Protein AF-A0A1Y0ENE2-F1 (afdb_monomer)

Solvent-accessible surface area (backbone atoms only — not comparable to full-atom values): 8326 Å² total; per-residue (Å²): 123,69,70,64,54,55,54,54,53,52,51,50,51,54,51,51,51,53,51,50,55,53,51,54,53,54,48,37,52,50,48,52,50,58,38,70,71,42,80,74,46,59,66,66,59,51,34,63,71,66,35,45,86,72,72,48,57,65,67,51,51,51,51,49,43,50,52,54,20,60,79,65,74,50,68,55,39,46,62,51,56,79,41,25,46,70,62,74,46,27,66,78,46,100,63,92,54,60,64,54,68,69,57,54,53,50,49,23,65,74,67,74,48,88,78,51,70,74,60,46,57,66,41,50,27,48,45,47,49,42,54,50,51,49,52,50,59,61,56,56,63,64,78,79,111

Secondary structure (DSSP, 8-state):
-HHHHHHHHHHHHHHHHHHHHHHHHHHHHHHHHHHHTSPP--HHHHIIIIIGGGT--HHHHHHHHHHHHHHHT--GGG--TT-BTTTTSGGG-SSSSPPPHHHHHHHHHHHT----HHHHHT--BHHHHHHHHHHHHHHHTTT--

Sequence (145 aa):
MTRFWLSALAVLAVIALLVQAIRGQRARQRALALLAGREPRTLADIHAHRFRPQGIAPEVVEGVWQVLATEFDIDPSRLRAEDAFSQHLRVFFDGDSMLDVEIVLALEKHFAIAIRDEEAEALRTVADVVMLVARKTSSDGDAHR

pLDDT: mean 84.51, std 12.57, range [38.44, 97.19]

Radius of gyration: 19.92 Å; Cα contacts (8 Å, |Δi|>4): 123; chains: 1; bounding box: 45×29×70 Å

InterPro domains:
  IPR003231 Acyl carrier protein [PTHR20863] (53-137)
  IPR009081 Phosphopantetheine binding ACP domain [PS50075] (55-137)
  IPR036736 ACP-like superfamily [G3DSA:1.10.1200.10] (41-144)
  IPR036736 ACP-like superfamily [SSF47336] (59-139)

Structure (mmCIF, N/CA/C/O backbone):
data_AF-A0A1Y0ENE2-F1
#
_entry.id   AF-A0A1Y0ENE2-F1
#
loop_
_atom_site.group_PDB
_atom_site.id
_atom_site.type_symbol
_atom_site.label_atom_id
_atom_site.label_alt_id
_atom_site.label_comp_id
_atom_site.label_asym_id
_atom_site.label_entity_id
_atom_site.label_seq_id
_atom_site.pdbx_PDB_ins_code
_atom_site.Cartn_x
_atom_site.Cartn_y
_atom_site.Cartn_z
_atom_site.occupancy
_atom_site.B_iso_or_equiv
_atom_site.auth_seq_id
_atom_site.auth_comp_id
_atom_site.auth_asym_id
_atom_site.auth_atom_id
_atom_site.pdbx_PDB_model_num
ATOM 1 N N . MET A 1 1 ? 13.626 15.378 -50.591 1.00 60.84 1 MET A N 1
ATOM 2 C CA . MET A 1 1 ? 14.453 15.451 -49.361 1.00 60.84 1 MET A CA 1
ATOM 3 C C . MET A 1 1 ? 13.662 15.360 -48.051 1.00 60.84 1 MET A C 1
ATOM 5 O O . MET A 1 1 ? 14.228 14.901 -47.074 1.00 60.84 1 MET A O 1
ATOM 9 N N . THR A 1 2 ? 12.371 15.702 -48.002 1.00 64.50 2 THR A N 1
ATOM 10 C CA . THR A 1 2 ? 11.564 15.700 -46.758 1.00 64.50 2 THR A CA 1
ATOM 11 C C . THR A 1 2 ? 11.198 14.309 -46.213 1.00 64.50 2 THR A C 1
ATOM 13 O O . THR A 1 2 ? 11.082 14.130 -45.006 1.00 64.50 2 THR A O 1
ATOM 16 N N . ARG A 1 3 ? 11.065 13.293 -47.079 1.00 63.66 3 ARG A N 1
ATOM 17 C CA . ARG A 1 3 ? 10.624 11.936 -46.687 1.00 63.66 3 ARG A CA 1
ATOM 18 C C . ARG A 1 3 ? 11.663 11.153 -45.869 1.00 63.66 3 ARG A C 1
ATOM 20 O O . ARG A 1 3 ? 11.273 10.401 -44.989 1.00 63.66 3 ARG A O 1
ATOM 27 N N . PHE A 1 4 ? 12.959 11.377 -46.110 1.00 64.50 4 PHE A N 1
ATOM 28 C CA . PHE A 1 4 ? 14.052 10.732 -45.361 1.00 64.50 4 PHE A CA 1
ATOM 29 C C . PHE A 1 4 ? 14.190 11.264 -43.926 1.00 64.50 4 PHE A C 1
ATOM 31 O O . PHE A 1 4 ? 14.524 10.513 -43.010 1.00 64.50 4 PHE A O 1
ATOM 38 N N . TRP A 1 5 ? 13.894 12.549 -43.719 1.00 66.69 5 TRP A N 1
ATOM 39 C CA . TRP A 1 5 ? 13.927 13.177 -42.398 1.00 66.69 5 TRP A CA 1
ATOM 40 C C . TRP A 1 5 ? 12.786 12.691 -41.498 1.00 66.69 5 TRP A C 1
ATOM 42 O O . TRP A 1 5 ? 13.012 12.402 -40.328 1.00 66.69 5 TRP A O 1
ATOM 52 N N . LEU A 1 6 ? 11.586 12.509 -42.058 1.00 72.38 6 LEU A N 1
ATOM 53 C CA . LEU A 1 6 ? 10.429 11.979 -41.328 1.00 72.38 6 LEU A CA 1
ATOM 54 C C . LEU A 1 6 ? 10.644 10.529 -40.864 1.00 72.38 6 LEU A C 1
ATOM 56 O O . LEU A 1 6 ? 10.318 10.196 -39.727 1.00 72.38 6 LEU A O 1
ATOM 60 N N . SER A 1 7 ? 11.251 9.679 -41.700 1.00 77.75 7 SER A N 1
ATOM 61 C CA . SER A 1 7 ? 11.580 8.298 -41.320 1.00 77.75 7 SER A CA 1
ATOM 62 C C . SER A 1 7 ? 12.643 8.219 -40.220 1.00 77.75 7 SER A C 1
ATOM 64 O O . SER A 1 7 ? 12.516 7.404 -39.312 1.00 77.75 7 SER A O 1
ATOM 66 N N . ALA A 1 8 ? 13.664 9.083 -40.253 1.00 81.56 8 ALA A N 1
ATOM 67 C CA . ALA A 1 8 ? 14.700 9.111 -39.217 1.00 81.56 8 ALA A CA 1
ATOM 68 C C . ALA A 1 8 ? 14.147 9.571 -37.854 1.00 81.56 8 ALA A C 1
ATOM 70 O O . ALA A 1 8 ? 14.502 9.013 -36.816 1.00 81.56 8 ALA A O 1
ATOM 71 N N . LEU A 1 9 ? 13.233 10.545 -37.859 1.00 86.62 9 LEU A N 1
ATOM 72 C CA . LEU A 1 9 ? 12.591 11.069 -36.651 1.00 86.62 9 LEU A CA 1
ATOM 73 C C . LEU A 1 9 ? 11.649 10.036 -36.011 1.00 86.62 9 LEU A C 1
ATOM 75 O O . LEU A 1 9 ? 11.649 9.879 -34.792 1.00 86.62 9 LEU A O 1
ATOM 79 N N . ALA A 1 10 ? 10.921 9.267 -36.828 1.00 84.81 10 ALA A N 1
ATOM 80 C CA . ALA A 1 10 ? 10.087 8.162 -36.355 1.00 84.81 10 ALA A CA 1
ATOM 81 C C . ALA A 1 10 ? 10.918 7.046 -35.696 1.00 84.81 10 ALA A C 1
ATOM 83 O O . ALA A 1 10 ? 10.563 6.565 -34.623 1.00 84.81 10 ALA A O 1
ATOM 84 N N . VAL A 1 11 ? 12.057 6.673 -36.289 1.00 88.06 11 VAL A N 1
ATOM 85 C CA . VAL A 1 11 ? 12.966 5.669 -35.707 1.00 88.06 11 VAL A CA 1
ATOM 86 C C . VAL A 1 11 ? 13.541 6.153 -34.374 1.00 88.06 11 VAL A C 1
ATOM 88 O O . VAL A 1 11 ? 13.553 5.396 -33.407 1.00 88.06 11 VAL A O 1
ATOM 91 N N . LEU A 1 12 ? 13.953 7.421 -34.279 1.00 89.56 12 LEU A N 1
ATOM 92 C CA . LEU A 1 12 ? 14.426 8.005 -33.020 1.00 89.56 12 LEU A CA 1
ATOM 93 C C . LEU A 1 12 ? 13.338 8.033 -31.938 1.00 89.56 12 LEU A C 1
ATOM 95 O O . LEU A 1 12 ? 13.637 7.731 -30.785 1.00 89.56 12 LEU A O 1
ATOM 99 N N . ALA A 1 13 ? 12.086 8.332 -32.296 1.00 86.81 13 ALA A N 1
ATOM 100 C CA . ALA A 1 13 ? 10.961 8.306 -31.361 1.00 86.81 13 ALA A CA 1
ATOM 101 C C . ALA A 1 13 ? 10.677 6.888 -30.835 1.00 86.81 13 ALA A C 1
ATOM 103 O O . ALA A 1 13 ? 10.487 6.703 -29.634 1.00 86.81 13 ALA A O 1
ATOM 104 N N . VAL A 1 14 ? 10.721 5.874 -31.706 1.00 88.94 14 VAL A N 1
ATOM 105 C CA . VAL A 1 14 ? 10.561 4.465 -31.306 1.00 88.94 14 VAL A CA 1
ATOM 106 C C . VAL A 1 14 ? 11.709 4.016 -30.402 1.00 88.94 14 VAL A C 1
ATOM 108 O O . VAL A 1 14 ? 11.468 3.388 -29.374 1.00 88.94 14 VAL A O 1
ATOM 111 N N . ILE A 1 15 ? 12.955 4.376 -30.724 1.00 88.19 15 ILE A N 1
ATOM 112 C CA . ILE A 1 15 ? 14.114 4.081 -29.868 1.00 88.19 15 ILE A CA 1
ATOM 113 C C . ILE A 1 15 ? 13.967 4.776 -28.510 1.00 88.19 15 ILE A C 1
ATOM 115 O O . ILE A 1 15 ? 14.225 4.154 -27.483 1.00 88.19 15 ILE A O 1
ATOM 119 N N . ALA A 1 16 ? 13.522 6.034 -28.474 1.00 83.06 16 ALA A N 1
ATOM 120 C CA . ALA A 1 16 ? 13.292 6.761 -27.228 1.00 83.06 16 ALA A CA 1
ATOM 121 C C . ALA A 1 16 ? 12.207 6.097 -26.360 1.00 83.06 16 ALA A C 1
ATOM 123 O O . ALA A 1 16 ? 12.421 5.932 -25.158 1.00 83.06 16 ALA A O 1
ATOM 124 N N . LEU A 1 17 ? 11.101 5.647 -26.965 1.00 82.94 17 LEU A N 1
ATOM 125 C CA . LEU A 1 17 ? 10.040 4.882 -26.296 1.00 82.94 17 LEU A CA 1
ATOM 126 C C . LEU A 1 17 ? 10.553 3.545 -25.744 1.00 82.94 17 LEU A C 1
ATOM 128 O O . LEU A 1 17 ? 10.315 3.224 -24.581 1.00 82.94 17 LEU A O 1
ATOM 132 N N . LEU A 1 18 ? 11.325 2.794 -26.536 1.00 81.81 18 LEU A N 1
ATOM 133 C CA . LEU A 1 18 ? 11.945 1.542 -26.089 1.00 81.81 18 LEU A CA 1
ATOM 134 C C . LEU A 1 18 ? 12.923 1.780 -24.932 1.00 81.81 18 LEU A C 1
ATOM 136 O O . LEU A 1 18 ? 12.936 1.030 -23.957 1.00 81.81 18 LEU A O 1
ATOM 140 N N . VAL A 1 19 ? 13.719 2.849 -24.995 1.00 78.31 19 VAL A N 1
ATOM 141 C CA . VAL A 1 19 ? 14.640 3.227 -23.917 1.00 78.31 19 VAL A CA 1
ATOM 142 C C . VAL A 1 19 ? 13.879 3.636 -22.652 1.00 78.31 19 VAL A C 1
ATOM 144 O O . VAL A 1 19 ? 14.305 3.249 -21.564 1.00 78.31 19 VAL A O 1
ATOM 147 N N . GLN A 1 20 ? 12.766 4.370 -22.756 1.00 72.75 20 GLN A N 1
ATOM 148 C CA . GLN A 1 20 ? 11.906 4.691 -21.608 1.00 72.75 20 GLN A CA 1
ATOM 149 C C . GLN A 1 20 ? 11.324 3.426 -20.965 1.00 72.75 20 GLN A C 1
ATOM 151 O O . GLN A 1 20 ? 11.470 3.251 -19.754 1.00 72.75 20 GLN A O 1
ATOM 156 N N . ALA A 1 21 ? 10.777 2.504 -21.763 1.00 75.00 21 ALA A N 1
ATOM 157 C CA . ALA A 1 21 ? 10.230 1.241 -21.268 1.00 75.00 21 ALA A CA 1
ATOM 158 C C . ALA A 1 21 ? 11.293 0.390 -20.544 1.00 75.00 21 ALA A C 1
ATOM 160 O O . ALA A 1 21 ? 11.066 -0.110 -19.440 1.00 75.00 21 ALA A O 1
ATOM 161 N N . ILE A 1 22 ? 12.502 0.287 -21.111 1.00 73.19 22 ILE A N 1
ATOM 162 C CA . ILE A 1 22 ? 13.617 -0.455 -20.500 1.00 73.19 22 ILE A CA 1
ATOM 163 C C . ILE A 1 22 ? 14.117 0.234 -19.216 1.00 73.19 22 ILE A C 1
ATOM 165 O O . ILE A 1 22 ? 14.518 -0.443 -18.266 1.00 73.19 22 ILE A O 1
ATOM 169 N N . ARG A 1 23 ? 14.114 1.573 -19.154 1.00 69.94 23 ARG A N 1
ATOM 170 C CA . ARG A 1 23 ? 14.514 2.324 -17.949 1.00 69.94 23 ARG A CA 1
ATOM 171 C C . ARG A 1 23 ? 13.549 2.094 -16.784 1.00 69.94 23 ARG A C 1
ATOM 173 O O . ARG A 1 23 ? 14.036 1.855 -15.680 1.00 69.94 23 ARG A O 1
ATOM 180 N N . GLY A 1 24 ? 12.237 2.104 -17.032 1.00 67.69 24 GLY A N 1
ATOM 181 C CA . GLY A 1 24 ? 11.219 1.814 -16.012 1.00 67.69 24 GLY A CA 1
ATOM 182 C C . GLY A 1 24 ? 11.363 0.401 -15.439 1.00 67.69 24 GLY A C 1
ATOM 183 O O . GLY A 1 24 ? 11.478 0.219 -14.227 1.00 67.69 24 GLY A O 1
ATOM 184 N N . GLN A 1 25 ? 11.517 -0.597 -16.316 1.00 69.88 25 GLN A N 1
ATOM 185 C CA . GLN A 1 25 ? 11.720 -1.995 -15.915 1.00 69.88 25 GLN A CA 1
ATOM 186 C C . GLN A 1 25 ? 12.955 -2.195 -15.021 1.00 69.88 25 GLN A C 1
ATOM 188 O O . GLN A 1 25 ? 12.895 -2.908 -14.019 1.00 69.88 25 GLN A O 1
ATOM 193 N N . ARG A 1 26 ? 14.078 -1.530 -15.328 1.00 68.69 26 ARG A N 1
ATOM 194 C CA . ARG A 1 26 ? 15.306 -1.627 -14.516 1.00 68.69 26 ARG A CA 1
ATOM 195 C C . ARG A 1 26 ? 15.151 -1.028 -13.117 1.00 68.69 26 ARG A C 1
ATOM 197 O O . ARG A 1 26 ? 15.780 -1.523 -12.183 1.00 68.69 26 ARG A O 1
ATOM 204 N N . ALA A 1 27 ? 14.363 0.037 -12.961 1.00 70.50 27 ALA A N 1
ATOM 205 C CA . ALA A 1 27 ? 14.103 0.641 -11.654 1.00 70.50 27 ALA A CA 1
ATOM 206 C C . ALA 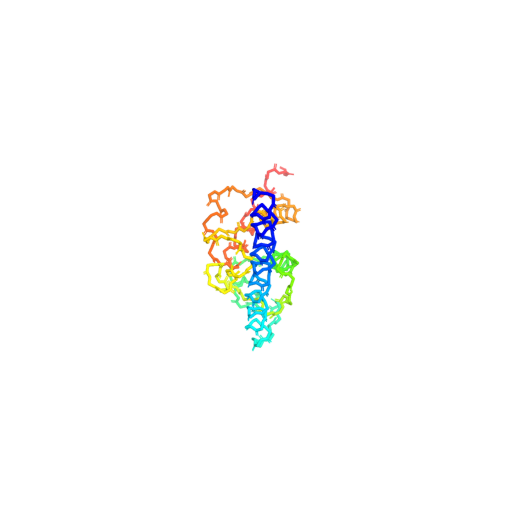A 1 27 ? 13.272 -0.299 -10.769 1.00 70.50 27 ALA A C 1
ATOM 208 O O . ALA A 1 27 ? 13.666 -0.564 -9.630 1.00 70.50 27 ALA A O 1
ATOM 209 N N . ARG A 1 28 ? 12.207 -0.889 -11.331 1.00 72.25 28 ARG A N 1
ATOM 210 C CA . ARG A 1 28 ? 11.376 -1.892 -10.649 1.00 72.25 28 ARG A CA 1
ATOM 211 C C . ARG A 1 28 ? 12.201 -3.108 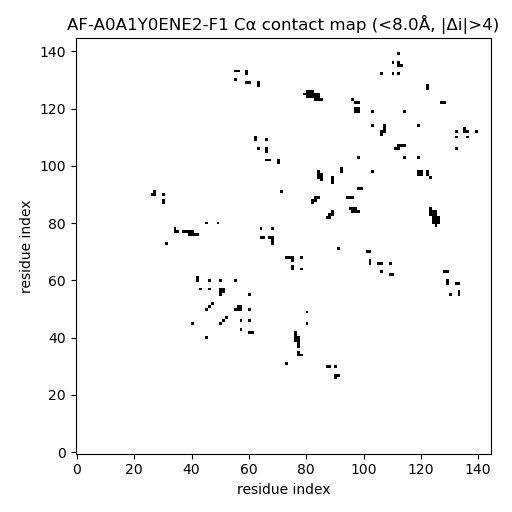-10.225 1.00 72.25 28 ARG A C 1
ATOM 213 O O . ARG A 1 28 ? 12.181 -3.479 -9.057 1.00 72.25 28 ARG A O 1
ATOM 220 N N . GLN A 1 29 ? 13.037 -3.648 -11.117 1.00 75.12 29 GLN A N 1
ATOM 221 C CA . GLN A 1 29 ? 13.931 -4.772 -10.796 1.00 75.12 29 GLN A CA 1
ATOM 222 C C . GLN A 1 29 ? 14.880 -4.484 -9.623 1.00 75.12 29 GLN A C 1
ATOM 224 O O . GLN A 1 29 ? 15.108 -5.355 -8.787 1.00 75.12 29 GLN A O 1
ATOM 229 N N . ARG A 1 30 ? 15.432 -3.268 -9.527 1.00 73.25 30 ARG A N 1
ATOM 230 C CA . ARG A 1 30 ? 16.327 -2.899 -8.417 1.00 73.25 30 ARG A CA 1
ATOM 231 C C . ARG A 1 30 ? 15.601 -2.837 -7.085 1.00 73.25 30 ARG A C 1
ATOM 233 O O . ARG A 1 30 ? 16.142 -3.298 -6.089 1.00 73.25 30 ARG A O 1
ATOM 240 N N . ALA A 1 31 ? 14.397 -2.284 -7.051 1.00 74.12 31 ALA A N 1
ATOM 241 C CA . ALA A 1 31 ? 13.625 -2.249 -5.820 1.00 74.12 31 ALA A CA 1
ATOM 242 C C . ALA A 1 31 ? 13.118 -3.622 -5.396 1.00 74.12 31 ALA A C 1
ATOM 244 O O . ALA A 1 31 ? 13.199 -3.949 -4.216 1.00 74.12 31 ALA A O 1
ATOM 245 N N . LEU A 1 32 ? 12.704 -4.459 -6.349 1.00 76.69 32 LEU A N 1
ATOM 246 C CA . LEU A 1 32 ? 12.425 -5.867 -6.077 1.00 76.69 32 LEU A CA 1
ATOM 247 C C . LEU A 1 32 ? 13.654 -6.562 -5.482 1.00 76.69 32 LEU A C 1
ATOM 249 O O . LEU A 1 32 ? 13.522 -7.284 -4.502 1.00 76.69 32 LEU A O 1
ATOM 253 N N . ALA A 1 33 ? 14.858 -6.282 -5.991 1.00 79.31 33 ALA A N 1
ATOM 254 C CA . ALA A 1 33 ? 16.093 -6.809 -5.413 1.00 79.31 33 ALA A CA 1
ATOM 255 C C . ALA A 1 33 ? 16.356 -6.289 -3.985 1.00 79.31 33 ALA A C 1
ATOM 257 O O . ALA A 1 33 ? 16.792 -7.057 -3.128 1.00 79.31 33 ALA A O 1
ATOM 258 N N . LEU A 1 34 ? 16.058 -5.014 -3.700 1.00 80.69 34 LEU A N 1
ATOM 259 C CA . LEU A 1 34 ? 16.154 -4.457 -2.344 1.00 80.69 34 LEU A CA 1
ATOM 260 C C . LEU A 1 34 ? 15.162 -5.121 -1.381 1.00 80.69 34 LEU A C 1
ATOM 262 O O . LEU A 1 34 ? 15.522 -5.401 -0.239 1.00 80.69 34 LEU A O 1
ATOM 266 N N . LEU A 1 35 ? 13.935 -5.395 -1.832 1.00 83.06 35 LEU A N 1
ATOM 267 C CA . LEU A 1 35 ? 12.929 -6.110 -1.047 1.00 83.06 35 LEU A CA 1
ATOM 268 C C . LEU A 1 35 ? 13.315 -7.579 -0.842 1.00 83.06 35 LEU A C 1
ATOM 270 O O . LEU A 1 35 ? 13.244 -8.076 0.279 1.00 83.06 35 LEU A O 1
ATOM 274 N N . ALA A 1 36 ? 13.800 -8.254 -1.885 1.00 81.38 36 ALA A N 1
ATOM 275 C CA . ALA A 1 36 ? 14.219 -9.654 -1.840 1.00 81.38 36 ALA A CA 1
ATOM 276 C C . ALA A 1 36 ? 15.406 -9.902 -0.892 1.00 81.38 36 ALA A C 1
ATOM 278 O O . ALA A 1 36 ? 15.545 -10.999 -0.354 1.00 81.38 36 ALA A O 1
ATOM 279 N N . GLY A 1 37 ? 16.245 -8.890 -0.653 1.00 82.06 37 GLY A N 1
ATOM 280 C CA . GLY A 1 37 ? 17.344 -8.963 0.313 1.00 82.06 37 GLY A CA 1
ATOM 281 C C . GLY A 1 37 ? 16.926 -8.815 1.781 1.00 82.06 37 GLY A C 1
ATOM 282 O O . GLY A 1 37 ? 17.758 -8.998 2.665 1.00 82.06 37 GLY A O 1
ATOM 283 N N . ARG A 1 38 ? 15.669 -8.464 2.082 1.00 85.50 38 ARG A N 1
ATOM 284 C CA . ARG A 1 38 ? 15.196 -8.287 3.466 1.00 85.50 38 ARG A CA 1
ATOM 285 C C . ARG A 1 38 ? 14.816 -9.619 4.079 1.00 85.50 38 ARG A C 1
ATOM 287 O O . ARG A 1 38 ? 14.026 -10.317 3.471 1.00 85.50 38 ARG A O 1
ATOM 294 N N . GLU A 1 39 ? 15.245 -9.911 5.302 1.00 85.94 39 GLU A N 1
ATOM 295 C CA . GLU A 1 39 ? 14.733 -11.073 6.048 1.00 85.94 39 GLU A CA 1
ATOM 296 C C . GLU A 1 39 ? 13.190 -11.158 5.991 1.00 85.94 39 GLU A C 1
ATOM 298 O O . GLU A 1 39 ? 12.533 -10.162 6.336 1.00 85.94 39 GLU A O 1
ATOM 303 N N . PRO A 1 40 ? 12.617 -12.296 5.540 1.00 87.88 40 PRO A N 1
ATOM 304 C CA . PRO A 1 40 ? 11.175 -12.512 5.529 1.00 87.88 40 PRO A CA 1
ATOM 305 C C . PRO A 1 40 ? 10.607 -12.355 6.937 1.00 87.88 40 PRO A C 1
ATOM 307 O O . PRO A 1 40 ? 11.177 -12.861 7.905 1.00 87.88 40 PRO A O 1
ATOM 310 N N . ARG A 1 41 ? 9.464 -11.685 7.062 1.00 87.56 41 ARG A N 1
ATOM 311 C CA . ARG A 1 41 ? 8.709 -11.635 8.316 1.00 87.56 41 ARG A CA 1
ATOM 312 C C . ARG A 1 41 ? 7.345 -12.254 8.134 1.00 87.56 41 ARG A C 1
ATOM 314 O O . ARG A 1 41 ? 6.676 -12.027 7.128 1.00 87.56 41 ARG A O 1
ATOM 321 N N . THR A 1 42 ? 6.935 -13.028 9.132 1.00 90.81 42 THR A N 1
ATOM 322 C CA . THR A 1 42 ? 5.585 -13.568 9.141 1.00 90.81 42 THR A CA 1
ATOM 323 C C . THR A 1 42 ? 4.605 -12.453 9.462 1.00 90.81 42 THR A C 1
ATOM 325 O O . THR A 1 42 ? 4.881 -11.543 10.252 1.00 90.81 42 THR A O 1
ATOM 328 N N . LEU A 1 43 ? 3.436 -12.525 8.841 1.00 89.62 43 LEU A N 1
ATOM 329 C CA . LEU A 1 43 ? 2.397 -11.544 9.083 1.00 89.62 43 LEU A CA 1
ATOM 330 C C . LEU A 1 43 ? 1.852 -11.625 10.514 1.00 89.62 43 LEU A C 1
ATOM 332 O O . LEU A 1 43 ? 1.530 -10.597 11.104 1.00 89.62 43 LEU A O 1
ATOM 336 N N . ALA A 1 44 ? 1.838 -12.828 11.095 1.00 89.50 44 ALA A N 1
ATOM 337 C CA . ALA A 1 44 ? 1.477 -13.048 12.490 1.00 89.50 44 ALA A CA 1
ATOM 338 C C . ALA A 1 44 ? 2.388 -12.260 13.447 1.00 89.50 44 ALA A C 1
ATOM 340 O O . ALA A 1 44 ? 1.889 -11.609 14.365 1.00 89.50 44 ALA A O 1
ATOM 341 N N . ASP A 1 45 ? 3.703 -12.244 13.203 1.00 90.94 45 ASP A N 1
ATOM 342 C CA . ASP A 1 45 ? 4.647 -11.470 14.019 1.00 90.94 45 ASP A CA 1
ATOM 343 C C . ASP A 1 45 ? 4.424 -9.963 13.853 1.00 90.94 45 ASP A C 1
ATOM 345 O O . ASP A 1 45 ? 4.397 -9.209 14.830 1.00 90.94 45 ASP A O 1
ATOM 349 N N . ILE A 1 46 ? 4.231 -9.510 12.608 1.00 90.12 46 ILE A N 1
ATOM 350 C CA . ILE A 1 46 ? 3.948 -8.103 12.300 1.00 90.12 46 ILE A CA 1
ATOM 351 C C . ILE A 1 46 ? 2.675 -7.658 13.028 1.00 90.12 46 ILE A C 1
ATOM 353 O O . ILE A 1 46 ? 2.678 -6.626 13.704 1.00 90.12 46 ILE A O 1
ATOM 357 N N . HIS A 1 47 ? 1.602 -8.447 12.941 1.00 93.00 47 HIS A N 1
ATOM 358 C CA . HIS A 1 47 ? 0.350 -8.185 13.642 1.00 93.00 47 HIS A CA 1
ATOM 359 C C . HIS A 1 47 ? 0.560 -8.132 15.153 1.00 93.00 47 HIS A C 1
ATOM 361 O O . HIS A 1 47 ? 0.235 -7.115 15.771 1.00 93.00 47 HIS A O 1
ATOM 367 N N . ALA A 1 48 ? 1.158 -9.172 15.735 1.00 92.12 48 ALA A N 1
ATOM 368 C CA . ALA A 1 48 ? 1.329 -9.306 17.176 1.00 92.12 48 ALA A CA 1
ATOM 369 C C . ALA A 1 48 ? 2.091 -8.127 17.797 1.00 92.12 48 ALA A C 1
ATOM 371 O O . ALA A 1 48 ? 1.725 -7.667 18.880 1.00 92.12 48 ALA A O 1
ATOM 372 N N . HIS A 1 49 ? 3.119 -7.620 17.115 1.00 90.31 49 HIS A N 1
ATOM 373 C CA . HIS A 1 49 ? 3.958 -6.543 17.635 1.00 90.31 49 HIS A CA 1
ATOM 374 C C . HIS A 1 49 ? 3.458 -5.141 17.281 1.00 90.31 49 HIS A C 1
ATOM 376 O O . HIS A 1 49 ? 3.552 -4.238 18.113 1.00 90.31 49 HIS A O 1
ATOM 382 N N . ARG A 1 50 ? 2.947 -4.927 16.063 1.00 91.75 50 ARG A N 1
ATOM 383 C CA . ARG A 1 50 ? 2.626 -3.579 15.568 1.00 91.75 50 ARG A CA 1
ATOM 384 C C . ARG A 1 50 ? 1.154 -3.228 15.715 1.00 91.75 50 ARG A C 1
ATOM 386 O O . ARG A 1 50 ? 0.850 -2.114 16.136 1.00 91.75 50 ARG A O 1
ATOM 393 N N . PHE A 1 51 ? 0.257 -4.143 15.360 1.00 94.12 51 PHE A N 1
ATOM 394 C CA . PHE A 1 51 ? -1.158 -3.834 15.124 1.00 94.12 51 PHE A CA 1
ATOM 395 C C . PHE A 1 51 ? -2.085 -4.347 16.234 1.00 94.12 51 PHE A C 1
ATOM 397 O O . PHE A 1 51 ? -3.059 -3.676 16.576 1.00 94.12 51 PHE A O 1
ATOM 404 N N . ARG A 1 52 ? -1.737 -5.458 16.893 1.00 92.75 52 ARG A N 1
ATOM 405 C CA . ARG A 1 52 ? -2.474 -5.998 18.043 1.00 92.75 52 ARG A CA 1
ATOM 406 C C . ARG A 1 52 ? -2.607 -5.001 19.205 1.00 92.75 52 ARG A C 1
ATOM 408 O O . ARG A 1 52 ? -3.718 -4.884 19.719 1.00 92.75 52 ARG A O 1
ATOM 415 N N . PRO A 1 53 ? -1.566 -4.239 19.612 1.00 93.44 53 PRO A N 1
ATOM 416 C CA . PRO A 1 53 ? -1.712 -3.241 20.680 1.00 93.44 53 PRO A CA 1
ATOM 417 C C . PRO A 1 53 ? -2.672 -2.096 20.329 1.00 93.44 53 PRO A C 1
ATOM 419 O O . PRO A 1 53 ? -3.149 -1.404 21.220 1.00 93.44 53 PRO A O 1
ATOM 422 N N . GLN A 1 54 ? -2.951 -1.896 19.038 1.00 91.81 54 GLN A N 1
ATOM 423 C CA . GLN A 1 54 ? -3.859 -0.866 18.530 1.00 91.81 54 GLN A CA 1
ATOM 424 C C . GLN A 1 54 ? -5.297 -1.388 18.368 1.00 91.81 54 GLN A C 1
ATOM 426 O O . GLN A 1 54 ? -6.156 -0.658 17.885 1.00 91.81 54 GLN A O 1
ATOM 431 N N . GLY A 1 55 ? -5.562 -2.648 18.741 1.00 92.50 55 GLY A N 1
ATOM 432 C CA . GLY A 1 55 ? -6.880 -3.274 18.607 1.00 92.50 55 GLY A CA 1
ATOM 433 C C . GLY A 1 55 ? -7.272 -3.608 17.166 1.00 92.50 55 GLY A C 1
ATOM 434 O O . GLY A 1 55 ? -8.447 -3.828 16.895 1.00 92.50 55 GLY A O 1
ATOM 435 N N . ILE A 1 56 ? -6.313 -3.640 16.236 1.00 94.38 56 ILE A N 1
ATOM 436 C CA . ILE A 1 56 ? -6.583 -3.907 14.821 1.00 94.38 56 ILE A CA 1
ATOM 437 C C . ILE A 1 56 ? -6.717 -5.417 14.598 1.00 94.38 56 ILE A C 1
ATOM 439 O O . ILE A 1 56 ? -5.862 -6.202 15.023 1.00 94.38 56 ILE A O 1
ATOM 443 N N . ALA A 1 57 ? -7.789 -5.814 13.917 1.00 94.12 57 ALA A N 1
ATOM 444 C CA . ALA A 1 57 ? -8.083 -7.205 13.600 1.00 94.12 57 ALA A CA 1
ATOM 445 C C . ALA A 1 57 ? -7.044 -7.789 12.613 1.00 94.12 57 ALA A C 1
ATOM 447 O O . ALA A 1 57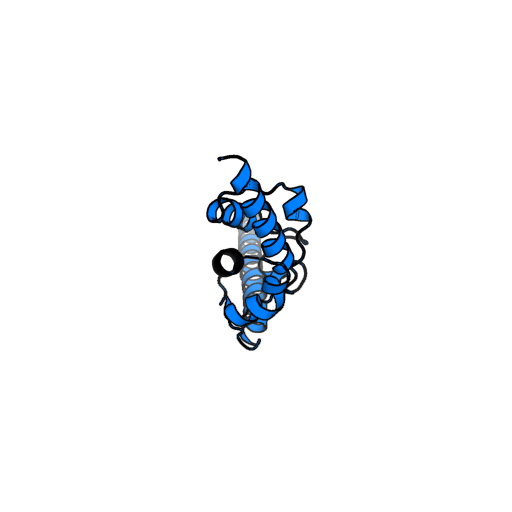 ? -6.631 -7.082 11.6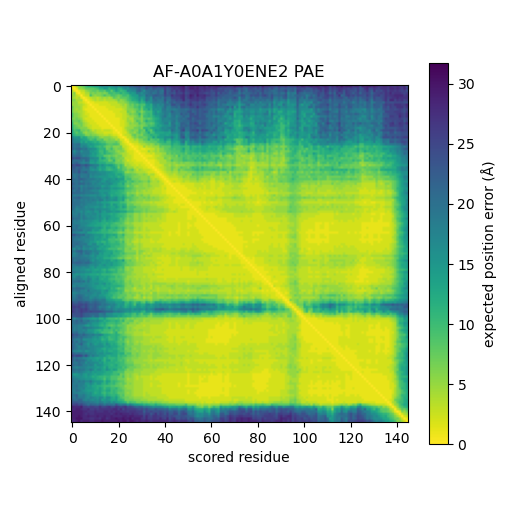86 1.00 94.12 57 ALA A O 1
ATOM 448 N N . PRO A 1 58 ? -6.582 -9.041 12.799 1.00 93.88 58 PRO A N 1
ATOM 449 C CA . PRO A 1 58 ? -5.584 -9.656 11.921 1.00 93.88 58 PRO A CA 1
ATOM 450 C C . PRO A 1 58 ? -6.048 -9.735 10.463 1.00 93.88 58 PRO A C 1
ATOM 452 O O . PRO A 1 58 ? -5.237 -9.520 9.567 1.00 93.88 58 PRO A O 1
ATOM 455 N N . GLU A 1 59 ? -7.349 -9.903 10.222 1.00 95.25 59 GLU A N 1
ATOM 456 C CA . GLU A 1 59 ? -7.950 -9.979 8.886 1.00 95.25 59 GLU A CA 1
ATOM 457 C C . GLU A 1 59 ? -7.774 -8.668 8.102 1.00 95.25 59 GLU A C 1
ATOM 459 O O . GLU A 1 59 ? -7.574 -8.683 6.890 1.00 95.25 59 GLU A O 1
ATOM 464 N N . VAL A 1 60 ? -7.786 -7.518 8.791 1.00 96.44 60 VAL A N 1
ATOM 465 C CA . VAL A 1 60 ? -7.517 -6.215 8.160 1.00 96.44 60 VAL A CA 1
ATOM 466 C C . VAL A 1 60 ? -6.061 -6.129 7.712 1.00 96.44 60 VAL A C 1
ATOM 468 O O . VAL A 1 60 ? -5.774 -5.657 6.614 1.00 96.44 60 VAL A O 1
ATOM 471 N N . VAL A 1 61 ? -5.133 -6.595 8.549 1.00 96.12 61 VAL A N 1
ATOM 472 C CA . VAL A 1 61 ? -3.704 -6.588 8.216 1.00 96.12 61 VAL A CA 1
ATOM 473 C C . VAL A 1 61 ? -3.425 -7.540 7.051 1.00 96.12 61 VAL A C 1
ATOM 475 O O . VAL A 1 61 ? -2.732 -7.157 6.112 1.00 96.12 61 VAL A O 1
ATOM 478 N N . GLU A 1 62 ? -4.011 -8.738 7.080 1.00 96.00 62 GLU A N 1
ATOM 479 C CA . GLU A 1 62 ? -3.963 -9.740 6.007 1.00 96.00 62 GLU A CA 1
ATOM 480 C C . GLU A 1 62 ? -4.483 -9.208 4.679 1.00 96.00 62 GLU A C 1
ATOM 482 O O . GLU A 1 62 ? -3.751 -9.252 3.688 1.00 96.00 62 GLU A O 1
ATOM 487 N N . GLY A 1 63 ? -5.688 -8.639 4.658 1.00 96.44 63 GLY A N 1
ATOM 488 C CA . GLY A 1 63 ? -6.264 -8.105 3.427 1.00 96.44 63 GLY A CA 1
ATOM 489 C C . GLY A 1 63 ? -5.435 -6.958 2.843 1.00 96.44 63 G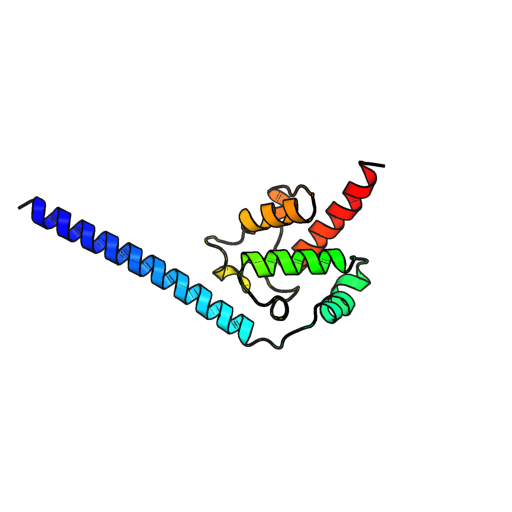LY A C 1
ATOM 490 O O . GLY A 1 63 ? -5.183 -6.930 1.640 1.00 96.44 63 GLY A O 1
ATOM 491 N N . VAL A 1 64 ? -4.913 -6.052 3.682 1.00 96.81 64 VAL A N 1
ATOM 492 C CA . VAL A 1 64 ? -4.040 -4.962 3.210 1.00 96.81 64 VAL A CA 1
ATOM 493 C C . VAL A 1 64 ? -2.741 -5.516 2.630 1.00 96.81 64 VAL A C 1
ATOM 495 O O . VAL A 1 64 ? -2.330 -5.094 1.549 1.00 96.81 64 VAL A O 1
ATOM 498 N N . TRP A 1 65 ? -2.103 -6.479 3.302 1.00 95.38 65 TRP A N 1
ATOM 499 C CA . TRP A 1 65 ? -0.894 -7.122 2.782 1.00 95.38 65 TRP A CA 1
ATOM 500 C C . TRP A 1 65 ? -1.149 -7.820 1.449 1.00 95.38 65 TRP A C 1
ATOM 502 O O . TRP A 1 65 ? -0.323 -7.718 0.546 1.00 95.38 65 TRP A O 1
ATOM 512 N N . GLN A 1 66 ? -2.286 -8.500 1.310 1.00 95.12 66 GLN A N 1
ATOM 513 C CA . GLN A 1 66 ? -2.656 -9.199 0.086 1.00 95.12 66 GLN A CA 1
ATOM 514 C C . GLN A 1 66 ? -2.891 -8.235 -1.080 1.00 95.12 66 GLN A C 1
ATOM 516 O O . GLN A 1 66 ? -2.382 -8.484 -2.173 1.00 95.12 66 GLN A O 1
ATOM 521 N N . VAL A 1 67 ? -3.622 -7.139 -0.856 1.00 95.56 67 VAL A N 1
ATOM 522 C CA . VAL A 1 67 ? -3.848 -6.111 -1.883 1.00 95.56 67 VAL A CA 1
ATOM 523 C C . VAL A 1 67 ? -2.513 -5.523 -2.328 1.00 95.56 67 VAL A C 1
ATOM 525 O O . VAL A 1 67 ? -2.177 -5.599 -3.504 1.00 95.56 67 VAL A O 1
ATOM 528 N N . LEU A 1 68 ? -1.691 -5.037 -1.394 1.00 93.50 68 LEU A N 1
ATOM 529 C CA . LEU A 1 68 ? -0.408 -4.418 -1.738 1.00 93.50 68 LEU A CA 1
ATOM 530 C C . LEU A 1 68 ? 0.551 -5.399 -2.428 1.00 93.50 68 LEU A C 1
ATOM 532 O O . LEU A 1 68 ? 1.214 -5.033 -3.392 1.00 93.50 68 LEU A O 1
ATOM 536 N N . ALA A 1 69 ? 0.617 -6.651 -1.971 1.00 91.94 69 ALA A N 1
ATOM 537 C CA . ALA A 1 69 ? 1.450 -7.670 -2.603 1.00 91.94 69 ALA A CA 1
ATOM 538 C C . ALA A 1 69 ? 1.012 -7.976 -4.041 1.00 91.94 69 ALA A C 1
ATOM 540 O O . ALA A 1 69 ? 1.864 -8.168 -4.908 1.00 91.94 69 ALA A O 1
ATOM 541 N N . THR A 1 70 ? -0.301 -7.984 -4.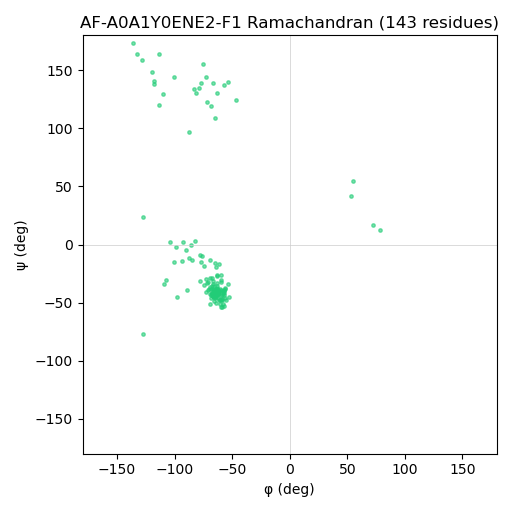290 1.00 91.44 70 THR A N 1
ATOM 542 C CA . THR A 1 70 ? -0.878 -8.225 -5.618 1.00 91.44 70 THR A CA 1
ATOM 543 C C . THR A 1 70 ? -0.586 -7.061 -6.560 1.00 91.44 70 THR A C 1
ATOM 545 O O . THR A 1 70 ? -0.037 -7.284 -7.635 1.00 91.44 70 THR A O 1
ATOM 548 N N . GLU A 1 71 ? -0.871 -5.825 -6.144 1.00 89.75 71 GLU A N 1
ATOM 549 C CA . GLU A 1 71 ? -0.669 -4.638 -6.989 1.00 89.75 71 GLU A CA 1
ATOM 550 C C . GLU A 1 71 ? 0.821 -4.392 -7.293 1.00 89.75 71 GLU A C 1
ATOM 552 O O . GLU A 1 71 ? 1.206 -4.010 -8.401 1.00 89.75 71 GLU A O 1
ATOM 557 N N . PHE A 1 72 ? 1.709 -4.677 -6.336 1.00 87.44 72 PHE A N 1
ATOM 558 C CA . PHE A 1 72 ? 3.149 -4.513 -6.540 1.00 87.44 72 PHE A CA 1
ATOM 559 C C . PHE A 1 72 ? 3.835 -5.710 -7.209 1.00 87.44 72 PHE A C 1
ATOM 561 O O . PHE A 1 72 ? 4.966 -5.553 -7.687 1.00 87.44 72 PHE A O 1
ATOM 568 N N . ASP A 1 73 ? 3.169 -6.865 -7.298 1.00 87.31 73 ASP A N 1
ATOM 569 C CA . ASP A 1 73 ? 3.752 -8.148 -7.716 1.00 87.31 73 ASP A CA 1
ATOM 570 C C . ASP A 1 73 ? 4.983 -8.514 -6.859 1.00 87.31 73 ASP A C 1
ATOM 572 O O . ASP A 1 73 ? 6.103 -8.688 -7.349 1.00 87.31 73 ASP A O 1
ATOM 576 N N . ILE A 1 74 ? 4.792 -8.538 -5.532 1.00 88.19 74 ILE A N 1
ATOM 577 C CA . ILE A 1 74 ? 5.845 -8.829 -4.546 1.00 88.19 74 ILE A CA 1
ATOM 578 C C . ILE A 1 74 ? 5.443 -9.920 -3.559 1.00 88.19 74 ILE A C 1
ATOM 580 O O . ILE A 1 74 ? 4.272 -10.158 -3.286 1.00 88.19 74 ILE A O 1
ATOM 584 N N . ASP A 1 75 ? 6.451 -10.536 -2.946 1.00 88.81 75 ASP A N 1
ATOM 585 C CA . ASP A 1 75 ? 6.260 -11.428 -1.806 1.00 88.81 75 ASP A CA 1
ATOM 586 C C . ASP A 1 75 ? 5.794 -10.622 -0.567 1.00 88.81 75 ASP A C 1
ATOM 588 O O . ASP A 1 75 ? 6.545 -9.759 -0.086 1.00 88.81 75 ASP A O 1
ATOM 592 N N . PRO A 1 76 ? 4.595 -10.902 -0.010 1.00 89.25 76 PRO A N 1
ATOM 593 C CA . PRO A 1 76 ? 4.046 -10.177 1.139 1.00 89.25 76 PRO A CA 1
ATOM 594 C C . PRO A 1 76 ? 4.944 -10.253 2.382 1.00 89.25 76 PRO A C 1
ATOM 596 O O . PRO A 1 76 ? 4.941 -9.333 3.199 1.00 89.25 76 PRO A O 1
ATOM 599 N N . SER A 1 77 ? 5.765 -11.299 2.523 1.00 89.88 77 SER A N 1
ATOM 600 C CA . SER A 1 77 ? 6.677 -11.449 3.665 1.00 89.88 77 SER A CA 1
ATOM 601 C C . SER A 1 77 ? 7.838 -10.443 3.667 1.00 89.88 77 SER A C 1
ATOM 603 O O . SER A 1 77 ? 8.524 -10.285 4.681 1.00 89.88 77 SER A O 1
ATOM 605 N N . ARG A 1 78 ? 8.075 -9.747 2.544 1.00 89.38 78 ARG A N 1
ATOM 606 C CA . ARG A 1 78 ? 9.129 -8.723 2.392 1.00 89.38 78 ARG A CA 1
ATOM 607 C C . ARG A 1 78 ? 8.635 -7.303 2.664 1.00 89.38 78 ARG A C 1
ATOM 609 O O . ARG A 1 78 ? 9.461 -6.394 2.830 1.00 89.38 78 ARG A O 1
ATOM 616 N N . LEU A 1 79 ? 7.316 -7.119 2.707 1.00 91.25 79 LEU A N 1
ATOM 617 C CA . LEU A 1 79 ? 6.674 -5.847 3.001 1.00 91.25 79 LEU A CA 1
ATOM 618 C C . LEU A 1 79 ? 6.726 -5.562 4.504 1.00 91.25 79 LEU A C 1
ATOM 620 O O . LEU A 1 79 ? 6.535 -6.449 5.340 1.00 91.25 79 LEU A O 1
ATOM 624 N N . ARG A 1 80 ? 6.997 -4.309 4.858 1.00 91.94 80 ARG A N 1
ATOM 625 C CA . ARG A 1 80 ? 7.089 -3.840 6.241 1.00 91.94 80 ARG A CA 1
ATOM 626 C C . ARG A 1 80 ? 6.054 -2.761 6.500 1.00 91.94 80 ARG A C 1
ATOM 628 O O . ARG A 1 80 ? 5.752 -1.955 5.628 1.00 91.94 80 ARG A O 1
ATOM 635 N N . ALA A 1 81 ? 5.573 -2.696 7.737 1.00 93.81 81 ALA A N 1
ATOM 636 C CA . ALA A 1 81 ? 4.628 -1.665 8.155 1.00 93.81 81 ALA A CA 1
ATOM 637 C C . ALA A 1 81 ? 5.207 -0.244 7.982 1.00 93.81 81 ALA A C 1
ATOM 639 O O . ALA A 1 81 ? 4.473 0.699 7.705 1.00 93.81 81 ALA A O 1
ATOM 640 N N . GLU A 1 82 ? 6.527 -0.094 8.106 1.00 92.75 82 GLU A N 1
ATOM 641 C CA . GLU A 1 82 ? 7.252 1.174 7.981 1.00 92.75 82 GLU A CA 1
ATOM 642 C C . GLU A 1 82 ? 7.618 1.531 6.530 1.00 92.75 82 GLU A C 1
ATOM 644 O O . GLU A 1 82 ? 8.251 2.564 6.291 1.00 92.75 82 GLU A O 1
ATOM 649 N N . ASP A 1 83 ? 7.273 0.690 5.549 1.00 90.94 83 ASP A N 1
ATOM 650 C CA . ASP A 1 83 ? 7.587 0.977 4.154 1.00 90.94 83 ASP A CA 1
ATOM 651 C C . ASP A 1 83 ? 6.825 2.215 3.679 1.00 90.94 83 ASP A C 1
ATOM 653 O O . ASP A 1 83 ? 5.606 2.205 3.518 1.00 90.94 83 ASP A O 1
ATOM 657 N N . ALA A 1 84 ? 7.572 3.300 3.475 1.00 89.00 84 ALA A N 1
ATOM 658 C CA . ALA A 1 84 ? 7.051 4.541 2.938 1.00 89.00 84 ALA A CA 1
ATOM 659 C C . ALA A 1 84 ? 6.875 4.483 1.413 1.00 89.00 84 ALA A C 1
ATOM 661 O O . ALA A 1 84 ? 7.803 4.100 0.685 1.00 89.00 84 ALA A O 1
ATOM 662 N N . PHE A 1 85 ? 5.730 4.965 0.929 1.00 86.38 85 PHE A N 1
ATOM 663 C CA . PHE A 1 85 ? 5.415 5.048 -0.502 1.00 86.38 85 PHE A CA 1
ATOM 664 C C . PHE A 1 85 ? 6.363 5.982 -1.254 1.00 86.38 85 PHE A C 1
ATOM 666 O O . PHE A 1 85 ? 6.792 5.679 -2.359 1.00 86.38 85 PHE A O 1
ATOM 673 N N . SER A 1 86 ? 6.796 7.069 -0.617 1.00 83.50 86 SER A N 1
ATOM 674 C CA . SER A 1 86 ? 7.726 8.038 -1.209 1.00 83.50 86 SER A CA 1
ATOM 675 C C . SER A 1 86 ? 9.189 7.577 -1.251 1.00 83.50 86 SER A C 1
ATOM 677 O O . SER A 1 86 ? 10.016 8.236 -1.882 1.00 83.50 86 SER A O 1
ATOM 679 N N . GLN A 1 87 ? 9.538 6.470 -0.587 1.00 82.44 87 GLN A N 1
ATOM 680 C CA . GLN A 1 87 ? 10.924 6.004 -0.480 1.00 82.44 87 GLN A CA 1
ATOM 681 C C . GLN A 1 87 ? 11.062 4.548 -0.917 1.00 82.44 87 GLN A C 1
ATOM 683 O O . GLN A 1 87 ? 11.526 4.274 -2.022 1.00 82.44 87 GLN A O 1
ATOM 688 N N . HIS A 1 88 ? 10.655 3.617 -0.055 1.00 84.44 88 HIS A N 1
ATOM 689 C CA . HIS A 1 88 ? 10.883 2.186 -0.239 1.00 84.44 88 HIS A CA 1
ATOM 690 C C . HIS A 1 88 ? 10.057 1.612 -1.388 1.00 84.44 88 HIS A C 1
ATOM 692 O O . HIS A 1 88 ? 10.550 0.763 -2.126 1.00 84.44 88 HIS A O 1
ATOM 698 N N . LEU A 1 89 ? 8.828 2.106 -1.557 1.00 83.81 89 LEU A N 1
ATOM 699 C CA . LEU A 1 89 ? 7.895 1.613 -2.569 1.00 83.81 89 LEU A CA 1
ATOM 700 C C . LEU A 1 89 ? 7.767 2.553 -3.774 1.00 83.81 89 LEU A C 1
ATOM 702 O O . LEU A 1 89 ? 7.032 2.240 -4.701 1.00 83.81 89 LEU A O 1
ATOM 706 N N . ARG A 1 90 ? 8.519 3.663 -3.818 1.00 80.44 90 ARG A N 1
ATOM 707 C CA . ARG A 1 90 ? 8.379 4.705 -4.857 1.00 80.44 90 ARG A CA 1
ATOM 708 C C . ARG A 1 90 ? 8.462 4.160 -6.280 1.00 80.44 90 ARG A C 1
ATOM 710 O O . ARG A 1 90 ? 7.809 4.651 -7.179 1.00 80.44 90 ARG A O 1
ATOM 717 N N . VAL A 1 91 ? 9.281 3.137 -6.476 1.00 78.12 91 VAL A N 1
ATOM 718 C CA . VAL A 1 91 ? 9.485 2.444 -7.758 1.00 78.12 91 VAL A CA 1
ATOM 719 C C . VAL A 1 91 ? 8.252 1.757 -8.348 1.00 78.12 91 VAL A C 1
ATOM 721 O O . VAL A 1 91 ? 8.301 1.374 -9.514 1.00 78.12 91 VAL A O 1
ATOM 724 N N . PHE A 1 92 ? 7.210 1.535 -7.547 1.00 77.94 92 PHE A N 1
ATOM 725 C CA . PHE A 1 92 ? 5.961 0.930 -7.991 1.00 77.94 92 PHE A CA 1
ATOM 726 C C . PHE A 1 92 ? 4.955 1.980 -8.467 1.00 77.94 92 PHE A C 1
ATOM 728 O O . PHE A 1 92 ? 3.916 1.602 -8.985 1.00 77.94 92 PHE A O 1
ATOM 735 N N . PHE A 1 93 ? 5.283 3.268 -8.326 1.00 76.31 93 PHE A N 1
ATOM 736 C CA . PHE A 1 93 ? 4.427 4.388 -8.683 1.00 76.31 93 PHE A CA 1
ATOM 737 C C . PHE A 1 93 ? 5.084 5.230 -9.776 1.00 76.31 93 PHE A C 1
ATOM 739 O O . PHE A 1 93 ? 6.287 5.501 -9.732 1.00 76.31 93 PHE A O 1
ATOM 746 N N . ASP A 1 94 ? 4.280 5.709 -10.720 1.00 65.81 94 ASP A N 1
ATOM 747 C CA . ASP A 1 94 ? 4.739 6.584 -11.806 1.00 65.81 94 ASP A CA 1
ATOM 748 C C . ASP A 1 94 ? 4.841 8.073 -11.393 1.00 65.81 94 ASP A C 1
ATOM 750 O O . ASP A 1 94 ? 5.176 8.926 -12.218 1.00 65.81 94 ASP A O 1
ATOM 754 N N . GLY A 1 95 ? 4.584 8.410 -10.118 1.00 61.69 95 GLY A N 1
ATOM 755 C CA . GLY A 1 95 ? 4.462 9.790 -9.630 1.00 61.69 95 GLY A CA 1
ATOM 756 C C . GLY A 1 95 ? 5.160 10.099 -8.300 1.00 61.69 95 GLY A C 1
ATOM 757 O O . GLY A 1 95 ? 5.693 9.230 -7.608 1.00 61.69 95 GLY A O 1
ATOM 758 N N . ASP A 1 96 ? 5.152 11.383 -7.936 1.00 56.16 96 ASP A N 1
ATOM 759 C CA . ASP A 1 96 ? 5.756 11.896 -6.705 1.00 56.16 96 ASP A CA 1
ATOM 760 C C . ASP A 1 96 ? 4.726 11.818 -5.555 1.00 56.16 96 ASP A C 1
ATOM 762 O O . ASP A 1 96 ? 3.884 12.692 -5.377 1.00 56.16 96 ASP A O 1
ATOM 766 N N . SER A 1 97 ? 4.798 10.756 -4.745 1.00 55.12 97 SER A N 1
ATOM 767 C CA . SER A 1 97 ? 4.246 10.661 -3.373 1.00 55.12 97 SER A CA 1
ATOM 768 C C . SER A 1 97 ? 2.743 10.427 -3.119 1.00 55.12 97 SER A C 1
ATOM 770 O O . SER A 1 97 ? 2.343 10.504 -1.955 1.00 55.12 97 SER A O 1
ATOM 772 N N . MET A 1 98 ? 1.938 10.062 -4.118 1.00 68.44 98 MET A N 1
ATOM 773 C CA . MET A 1 98 ? 0.541 9.638 -3.913 1.00 68.44 98 MET A CA 1
ATOM 774 C C . MET A 1 98 ? 0.415 8.109 -3.949 1.00 68.44 98 MET A C 1
ATOM 776 O O . MET A 1 98 ? 1.129 7.456 -4.712 1.00 68.44 98 MET A O 1
ATOM 780 N N . LEU A 1 99 ? -0.472 7.537 -3.125 1.00 76.19 99 LEU A N 1
ATOM 781 C CA . LEU A 1 99 ? -0.870 6.137 -3.281 1.00 76.19 99 LEU A CA 1
ATOM 782 C C . LEU A 1 99 ? -1.572 5.985 -4.637 1.00 76.19 99 LEU A C 1
ATOM 784 O O . LEU A 1 99 ? -2.446 6.788 -4.955 1.00 76.19 99 LEU A O 1
ATOM 788 N N . ASP A 1 100 ? -1.171 4.992 -5.431 1.00 83.50 100 ASP A N 1
ATOM 789 C CA . ASP A 1 100 ? -1.760 4.763 -6.753 1.00 83.50 100 ASP A CA 1
ATOM 790 C C . ASP A 1 100 ? -3.282 4.639 -6.654 1.00 83.50 100 ASP A C 1
ATOM 792 O O . ASP A 1 100 ? -3.805 3.984 -5.744 1.00 83.50 100 ASP A O 1
ATOM 796 N N . VAL A 1 101 ? -3.978 5.231 -7.621 1.00 87.75 101 VAL A N 1
ATOM 797 C CA . VAL A 1 101 ? -5.433 5.142 -7.744 1.00 87.75 101 VAL A CA 1
ATOM 798 C C . VAL A 1 101 ? -5.856 3.676 -7.824 1.00 87.75 101 VAL A C 1
ATOM 800 O O . VAL A 1 101 ? -6.851 3.296 -7.212 1.00 87.75 101 VAL A O 1
ATOM 803 N N . GLU A 1 102 ? -5.075 2.828 -8.499 1.00 88.06 102 GLU A N 1
ATOM 804 C CA . GLU A 1 102 ? -5.360 1.391 -8.600 1.00 88.06 102 GLU A CA 1
ATOM 805 C C . GLU A 1 102 ? -5.355 0.703 -7.228 1.00 88.06 102 GLU A C 1
ATOM 807 O O . GLU A 1 102 ? -6.257 -0.079 -6.924 1.00 88.06 102 GLU A O 1
ATOM 812 N N . ILE A 1 103 ? -4.420 1.068 -6.346 1.00 91.06 103 ILE A N 1
ATOM 813 C CA . ILE A 1 103 ? -4.352 0.515 -4.988 1.00 91.06 103 ILE A CA 1
ATOM 814 C C . ILE A 1 103 ? -5.525 1.002 -4.144 1.00 91.06 103 ILE A C 1
ATOM 816 O O . ILE A 1 103 ? -6.108 0.211 -3.402 1.00 91.06 103 ILE A O 1
ATOM 820 N N . VAL A 1 104 ? -5.882 2.287 -4.238 1.00 93.31 104 VAL A N 1
ATOM 821 C CA . VAL A 1 104 ? -7.041 2.837 -3.517 1.00 93.31 104 VAL A CA 1
ATOM 822 C C . VAL A 1 104 ? -8.305 2.080 -3.920 1.00 93.31 104 VAL A C 1
ATOM 824 O O . VAL A 1 104 ? -8.983 1.531 -3.053 1.00 93.31 104 VAL A O 1
ATOM 827 N N . LEU A 1 105 ? -8.558 1.944 -5.223 1.00 92.88 105 LEU A N 1
ATOM 828 C CA . LEU A 1 105 ? -9.708 1.208 -5.752 1.00 92.88 105 LEU A CA 1
ATOM 829 C C . LEU A 1 105 ? -9.692 -0.272 -5.339 1.00 92.88 105 LEU A C 1
ATOM 831 O O . LEU A 1 105 ? -10.740 -0.847 -5.033 1.00 92.88 105 LEU A O 1
ATOM 835 N N . ALA A 1 106 ? -8.518 -0.907 -5.308 1.00 95.62 106 ALA A N 1
ATOM 836 C CA . ALA A 1 106 ? -8.373 -2.288 -4.860 1.00 95.62 106 ALA A CA 1
ATOM 837 C C . ALA A 1 106 ? -8.708 -2.446 -3.368 1.00 95.62 106 ALA A C 1
ATOM 839 O O . ALA A 1 106 ? -9.402 -3.395 -2.999 1.00 95.62 106 ALA A O 1
ATOM 840 N N . LEU A 1 107 ? -8.278 -1.509 -2.516 1.00 96.25 107 LEU A N 1
ATOM 841 C CA . LEU A 1 107 ? -8.608 -1.487 -1.087 1.00 96.25 107 LEU A CA 1
ATOM 842 C C . LEU A 1 107 ? -10.105 -1.257 -0.858 1.00 96.25 107 LEU A C 1
ATOM 844 O O . LEU A 1 107 ? -10.726 -2.009 -0.107 1.00 96.25 107 LEU A O 1
ATOM 848 N N . GLU A 1 108 ? -10.691 -0.262 -1.523 1.00 95.88 108 GLU A N 1
ATOM 849 C CA . GLU A 1 108 ? -12.129 0.021 -1.466 1.00 95.88 108 GLU A CA 1
ATOM 850 C C . GLU A 1 108 ? -12.951 -1.206 -1.851 1.00 95.88 108 GLU A C 1
ATOM 852 O O . GLU A 1 108 ? -13.849 -1.616 -1.119 1.00 95.88 108 GLU A O 1
ATOM 857 N N . LYS A 1 109 ? -12.590 -1.855 -2.962 1.00 96.69 109 LYS A N 1
ATOM 858 C CA . LYS A 1 109 ? -13.254 -3.070 -3.433 1.00 96.69 109 LYS A CA 1
ATOM 859 C C . LYS A 1 109 ? -13.075 -4.246 -2.474 1.00 96.69 109 LYS A C 1
ATOM 861 O O . LYS A 1 109 ? -14.032 -4.981 -2.250 1.00 96.69 109 LYS A O 1
ATOM 866 N N . HIS A 1 110 ? -11.869 -4.459 -1.949 1.00 96.44 110 HIS A N 1
ATOM 867 C CA . HIS A 1 110 ? -11.573 -5.597 -1.076 1.00 96.44 110 HIS A CA 1
ATOM 868 C C . HIS A 1 110 ? -12.305 -5.493 0.265 1.00 96.44 110 HIS A C 1
ATOM 870 O O . HIS A 1 110 ? -12.841 -6.484 0.753 1.00 96.44 110 HIS A O 1
ATOM 876 N N . PHE A 1 111 ? -12.347 -4.293 0.845 1.00 96.25 111 PHE A N 1
ATOM 877 C CA . PHE A 1 111 ? -12.932 -4.054 2.163 1.00 96.25 111 PHE A CA 1
ATOM 878 C C . PHE A 1 111 ? -14.359 -3.498 2.120 1.00 96.25 111 PHE A C 1
ATOM 880 O O . PHE A 1 111 ? -14.953 -3.313 3.178 1.00 96.25 111 PHE A O 1
ATOM 887 N N . ALA A 1 112 ? -14.904 -3.254 0.924 1.00 96.12 112 ALA A N 1
ATOM 888 C CA . ALA A 1 112 ? -16.194 -2.601 0.702 1.00 96.12 112 ALA A CA 1
ATOM 889 C C . ALA A 1 112 ? -16.315 -1.244 1.425 1.00 96.12 112 ALA A C 1
ATOM 891 O O . ALA A 1 112 ? -17.351 -0.933 1.999 1.00 96.12 112 ALA A O 1
ATOM 892 N N . ILE A 1 113 ? -15.247 -0.442 1.393 1.00 95.19 113 ILE A N 1
ATOM 893 C CA . ILE A 1 113 ? -15.171 0.890 2.016 1.00 95.19 113 ILE A CA 1
ATOM 894 C C . ILE A 1 113 ? -15.040 1.980 0.951 1.00 95.19 113 ILE A C 1
ATOM 896 O O . ILE A 1 113 ? -14.657 1.693 -0.177 1.00 95.19 113 ILE A O 1
ATOM 900 N N . ALA A 1 114 ? -15.283 3.235 1.334 1.00 94.62 114 ALA A N 1
ATOM 901 C CA . ALA A 1 114 ? -14.957 4.407 0.519 1.00 94.62 114 ALA A CA 1
ATOM 902 C C . ALA A 1 114 ? -13.792 5.200 1.136 1.00 94.62 114 ALA A C 1
ATOM 904 O O . ALA A 1 114 ? -13.823 5.548 2.326 1.00 94.62 114 ALA A O 1
ATOM 905 N N . ILE A 1 115 ? -12.782 5.516 0.333 1.00 93.31 115 ILE A N 1
ATOM 906 C CA . ILE A 1 115 ? -11.591 6.291 0.682 1.00 93.31 115 ILE A CA 1
ATOM 907 C C . ILE A 1 115 ? -11.643 7.596 -0.110 1.00 93.31 115 ILE A C 1
ATOM 909 O O . ILE A 1 115 ? -11.662 7.597 -1.333 1.00 93.31 115 ILE A O 1
ATOM 913 N N . ARG A 1 116 ? -11.669 8.730 0.590 1.00 93.81 116 ARG A N 1
ATOM 914 C CA . ARG A 1 116 ? -11.637 10.042 -0.068 1.00 93.81 116 ARG A CA 1
ATOM 915 C C . ARG A 1 116 ? -10.236 10.358 -0.570 1.00 93.81 116 ARG A C 1
ATOM 917 O O . ARG A 1 116 ? -9.255 9.925 0.037 1.00 93.81 116 ARG A O 1
ATOM 924 N N . ASP A 1 117 ? -10.157 11.209 -1.583 1.00 89.81 117 ASP A N 1
ATOM 925 C CA . ASP A 1 117 ? -8.891 11.669 -2.156 1.00 89.81 117 ASP A CA 1
ATOM 926 C C . ASP A 1 117 ? -7.956 12.239 -1.077 1.00 89.81 117 ASP A C 1
ATOM 928 O O . ASP A 1 117 ? -6.800 11.830 -0.984 1.00 89.81 117 ASP A O 1
ATOM 932 N N . GLU A 1 118 ? -8.462 13.071 -0.156 1.00 91.00 118 GLU A N 1
ATOM 933 C CA . GLU A 1 118 ? -7.625 13.645 0.909 1.00 91.0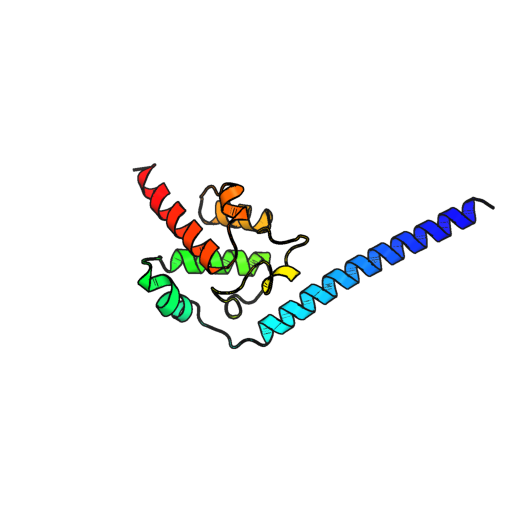0 118 GLU A CA 1
ATOM 934 C C . GLU A 1 118 ? -7.127 12.589 1.908 1.00 91.00 118 GLU A C 1
ATOM 936 O O . GLU A 1 118 ? -6.074 12.748 2.529 1.00 91.00 118 GLU A O 1
ATOM 941 N N . GLU A 1 119 ? -7.887 11.504 2.093 1.00 92.81 119 GLU A N 1
ATOM 942 C CA . GLU A 1 119 ? -7.477 10.381 2.937 1.00 92.81 119 GLU A CA 1
ATOM 943 C C . GLU A 1 119 ? -6.379 9.573 2.256 1.00 92.81 119 GLU A C 1
ATOM 945 O O . GLU A 1 119 ? -5.427 9.194 2.933 1.00 92.81 119 GLU A O 1
ATOM 950 N N . ALA A 1 120 ? -6.488 9.349 0.943 1.00 90.88 120 ALA A N 1
ATOM 951 C CA . ALA A 1 120 ? -5.482 8.660 0.144 1.00 90.88 120 ALA A CA 1
ATOM 952 C C . ALA A 1 120 ? -4.171 9.460 0.049 1.00 90.88 120 ALA A C 1
ATOM 954 O O . ALA A 1 120 ? -3.094 8.906 0.270 1.00 90.88 120 ALA A O 1
ATOM 955 N N . GLU A 1 121 ? -4.246 10.771 -0.195 1.00 88.56 121 GLU A N 1
ATOM 956 C CA . GLU A 1 121 ? -3.085 11.671 -0.270 1.00 88.56 121 GLU A CA 1
ATOM 957 C C . GLU A 1 121 ? -2.312 11.775 1.056 1.00 88.56 121 GLU A C 1
ATOM 959 O O . GLU A 1 121 ? -1.102 12.033 1.078 1.00 88.56 121 GLU A O 1
ATOM 964 N N . ALA A 1 122 ? -2.996 11.567 2.183 1.00 90.06 122 ALA A N 1
ATOM 965 C CA . ALA A 1 122 ? -2.385 11.605 3.506 1.00 90.06 122 ALA A CA 1
ATOM 966 C C . ALA A 1 122 ? -1.571 10.341 3.846 1.00 90.06 122 ALA A C 1
ATOM 968 O O . ALA A 1 122 ? -0.778 10.373 4.793 1.00 90.06 122 ALA A O 1
ATOM 969 N N . LEU A 1 123 ? -1.733 9.239 3.105 1.00 91.50 123 LEU A N 1
ATOM 970 C CA . LEU A 1 123 ? -1.070 7.963 3.388 1.00 91.50 123 LEU A CA 1
ATOM 971 C C . LEU A 1 123 ? 0.421 8.040 3.058 1.00 91.50 123 LEU A C 1
ATOM 973 O O . LEU A 1 123 ? 0.820 8.317 1.927 1.00 91.50 123 LEU A O 1
ATOM 977 N N . ARG A 1 124 ? 1.277 7.768 4.049 1.00 91.00 124 ARG A N 1
ATOM 978 C CA . ARG A 1 124 ? 2.737 7.801 3.869 1.00 91.00 124 ARG A CA 1
ATOM 979 C C . ARG A 1 124 ? 3.358 6.418 3.901 1.00 91.00 124 ARG A C 1
ATOM 981 O O . ARG A 1 124 ? 4.331 6.194 3.183 1.00 91.00 124 ARG A O 1
ATOM 988 N N . THR A 1 125 ? 2.808 5.511 4.699 1.00 94.06 125 THR A N 1
ATOM 989 C CA . THR A 1 125 ? 3.349 4.176 4.966 1.00 94.06 125 THR A CA 1
ATOM 990 C C . THR A 1 125 ? 2.289 3.085 4.858 1.00 94.06 125 THR A C 1
ATOM 992 O O . THR A 1 125 ? 1.091 3.351 4.946 1.00 94.06 125 THR A O 1
ATOM 995 N N . VAL A 1 126 ? 2.731 1.831 4.746 1.00 94.81 126 VAL A N 1
ATOM 996 C CA . VAL A 1 126 ? 1.849 0.651 4.808 1.00 94.81 126 VAL A CA 1
ATOM 997 C C . VAL A 1 126 ? 1.036 0.617 6.109 1.00 94.81 126 VAL A C 1
ATOM 999 O O . VAL A 1 126 ? -0.147 0.284 6.091 1.00 94.81 126 VAL A O 1
ATOM 1002 N N . ALA A 1 127 ? 1.630 1.002 7.243 1.00 96.12 127 ALA A N 1
ATOM 1003 C CA . ALA A 1 127 ? 0.915 1.092 8.515 1.00 96.12 127 ALA A CA 1
ATOM 1004 C C . ALA A 1 127 ? -0.257 2.083 8.460 1.00 96.12 127 ALA A C 1
ATOM 1006 O O . ALA A 1 127 ? -1.317 1.789 9.011 1.00 96.12 127 ALA A O 1
ATOM 1007 N N . ASP A 1 128 ? -0.090 3.220 7.777 1.00 95.50 128 ASP A N 1
ATOM 1008 C CA . ASP A 1 128 ? -1.154 4.221 7.644 1.00 95.50 128 ASP A CA 1
ATOM 1009 C C . ASP A 1 128 ? -2.358 3.651 6.887 1.00 95.50 128 ASP A C 1
ATOM 1011 O O . ASP A 1 128 ? -3.500 3.900 7.279 1.00 95.50 128 ASP A O 1
ATOM 1015 N N . VAL A 1 129 ? -2.106 2.831 5.858 1.00 96.06 129 VAL A N 1
ATOM 1016 C CA . VAL A 1 129 ? -3.153 2.128 5.099 1.00 96.06 129 VAL A CA 1
ATOM 1017 C C . VAL A 1 129 ? -3.946 1.209 6.020 1.00 96.06 129 VAL A C 1
ATOM 1019 O O . VAL A 1 129 ? -5.169 1.310 6.082 1.00 96.06 129 VAL A O 1
ATOM 1022 N N . VAL A 1 130 ? -3.258 0.357 6.788 1.00 97.19 130 VAL A N 1
ATOM 1023 C CA . VAL A 1 130 ? -3.906 -0.554 7.746 1.00 97.19 130 VAL A CA 1
ATOM 1024 C C . VAL A 1 130 ? -4.769 0.223 8.733 1.00 97.19 130 VAL A C 1
ATOM 1026 O O . VAL A 1 130 ? -5.913 -0.149 8.983 1.00 97.19 130 VAL A O 1
ATOM 1029 N N . MET A 1 131 ? -4.247 1.320 9.282 1.00 96.19 131 MET A N 1
ATOM 1030 C CA . MET A 1 131 ? -4.989 2.143 10.232 1.00 96.19 131 MET A CA 1
ATOM 1031 C C . MET A 1 131 ? -6.215 2.804 9.593 1.00 96.19 131 MET A C 1
ATOM 1033 O O . MET A 1 131 ? -7.251 2.907 10.247 1.00 96.19 131 MET A O 1
ATOM 1037 N N . LEU A 1 132 ? -6.119 3.270 8.346 1.00 95.88 132 LEU A N 1
ATOM 1038 C CA . LEU A 1 132 ? -7.254 3.844 7.624 1.00 95.88 132 LEU A CA 1
ATOM 1039 C C . LEU A 1 132 ? -8.342 2.798 7.381 1.00 95.88 132 LEU A C 1
ATOM 1041 O O . LEU A 1 132 ? -9.495 3.040 7.737 1.00 95.88 132 LEU A O 1
ATOM 1045 N N . VAL A 1 133 ? -7.966 1.638 6.838 1.00 96.88 133 VAL A N 1
ATOM 1046 C CA . VAL A 1 133 ? -8.896 0.536 6.571 1.00 96.88 133 VAL A CA 1
ATOM 1047 C C . VAL A 1 133 ? -9.563 0.084 7.866 1.00 96.88 133 VAL A C 1
ATOM 1049 O O . VAL A 1 133 ? -10.784 0.020 7.915 1.00 96.88 133 VAL A O 1
ATOM 1052 N N . ALA A 1 134 ? -8.797 -0.126 8.941 1.00 96.38 134 ALA A N 1
ATOM 1053 C CA . ALA A 1 134 ? -9.339 -0.534 10.237 1.00 96.38 134 ALA A CA 1
ATOM 1054 C C . ALA A 1 134 ? -10.377 0.459 10.786 1.00 96.38 134 ALA A C 1
ATOM 1056 O O . ALA A 1 134 ? -11.403 0.047 11.328 1.00 96.38 134 ALA A O 1
ATOM 1057 N N . ARG A 1 135 ? -10.139 1.771 10.636 1.00 95.38 135 ARG A N 1
ATOM 1058 C CA . ARG A 1 135 ? -11.110 2.799 11.043 1.00 95.38 135 ARG A CA 1
ATOM 1059 C C . ARG A 1 135 ? -12.388 2.716 10.214 1.00 95.38 135 ARG A C 1
ATOM 1061 O O . ARG A 1 135 ? -13.469 2.749 10.790 1.00 95.38 135 ARG A O 1
ATOM 1068 N N . LYS A 1 136 ? -12.259 2.593 8.890 1.00 94.88 136 LYS A N 1
ATOM 1069 C CA . LYS A 1 136 ? -13.391 2.558 7.953 1.00 94.88 136 LYS A CA 1
ATOM 1070 C C . LYS A 1 136 ? -14.254 1.312 8.145 1.00 94.88 136 LYS A C 1
ATOM 1072 O O . LYS A 1 136 ? -15.469 1.436 8.241 1.00 94.88 136 LYS A O 1
ATOM 1077 N N . THR A 1 137 ? -13.640 0.139 8.290 1.00 92.69 137 THR A N 1
ATOM 1078 C CA . THR A 1 137 ? -14.363 -1.127 8.499 1.00 92.69 137 THR A CA 1
ATOM 1079 C C . THR A 1 137 ? -15.033 -1.204 9.868 1.00 92.69 137 THR A C 1
ATOM 1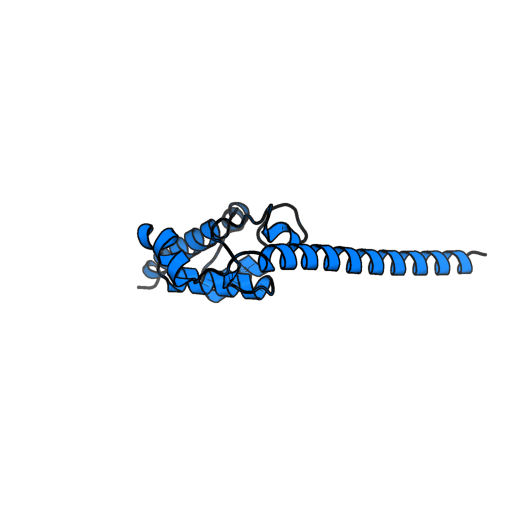081 O O . THR A 1 137 ? -16.080 -1.830 10.001 1.00 92.69 137 THR A O 1
ATOM 1084 N N . SER A 1 138 ? -14.479 -0.528 10.880 1.00 85.25 138 SER A N 1
ATOM 1085 C CA . SER A 1 138 ? -15.123 -0.419 12.193 1.00 85.25 138 SER A CA 1
ATOM 1086 C C . SER A 1 138 ? -16.307 0.553 12.182 1.00 85.25 138 SER A C 1
ATOM 1088 O O . SER A 1 138 ? -17.288 0.304 12.873 1.00 85.25 138 SER A O 1
ATOM 1090 N N . SER A 1 139 ? -16.243 1.640 11.401 1.00 68.25 139 SER A N 1
ATOM 1091 C CA . SER A 1 139 ? -17.330 2.626 11.306 1.00 68.25 139 SER A CA 1
ATOM 1092 C C . SER A 1 139 ? -18.498 2.180 10.426 1.00 68.25 139 SER A C 1
ATOM 1094 O O . SER A 1 139 ? -19.637 2.545 10.701 1.00 68.25 139 SER A O 1
ATOM 1096 N N . ASP A 1 140 ? -18.244 1.382 9.385 1.00 55.62 140 ASP A N 1
ATOM 1097 C CA . ASP A 1 140 ? -19.305 0.910 8.480 1.00 55.62 140 ASP A CA 1
ATOM 1098 C C . ASP A 1 140 ? -20.185 -0.181 9.116 1.00 55.62 140 ASP A C 1
ATOM 1100 O O . ASP A 1 140 ? -21.332 -0.384 8.716 1.00 55.62 140 ASP A O 1
ATOM 1104 N N . GLY A 1 141 ? -19.689 -0.828 10.178 1.00 49.22 141 GLY A N 1
ATOM 1105 C CA . GLY A 1 141 ? -20.454 -1.780 10.988 1.00 49.22 141 GLY A CA 1
ATOM 1106 C C . GLY A 1 141 ? -21.638 -1.169 11.752 1.00 49.22 141 GLY A C 1
ATOM 1107 O O . GLY A 1 141 ? -22.517 -1.922 12.177 1.00 49.22 141 GLY A O 1
ATOM 1108 N N . ASP A 1 142 ? -21.689 0.162 11.887 1.00 46.03 142 ASP A N 1
ATOM 1109 C CA . ASP A 1 142 ? -22.754 0.890 12.591 1.00 46.03 142 ASP A CA 1
ATOM 1110 C C . ASP A 1 142 ? -23.803 1.511 11.647 1.00 46.03 142 ASP A C 1
ATOM 1112 O O . ASP A 1 142 ? -24.890 1.869 12.093 1.00 46.03 142 ASP A O 1
ATOM 1116 N N . ALA A 1 143 ? -23.530 1.622 10.340 1.00 45.38 143 ALA A N 1
ATOM 1117 C CA . ALA A 1 143 ? -24.455 2.243 9.380 1.00 45.38 143 ALA A CA 1
ATOM 1118 C C . ALA A 1 143 ? -25.494 1.269 8.785 1.00 45.38 143 ALA A C 1
ATOM 1120 O O . ALA A 1 143 ? -26.442 1.707 8.136 1.00 45.38 143 ALA A O 1
ATOM 1121 N N . HIS A 1 144 ? -25.321 -0.041 8.992 1.00 45.62 144 HIS A N 1
ATOM 1122 C CA . HIS A 1 144 ? -26.170 -1.102 8.428 1.00 45.62 144 HIS A CA 1
ATOM 1123 C C . HIS A 1 144 ? -26.707 -2.097 9.481 1.00 45.62 144 HIS A C 1
ATOM 1125 O O . HIS A 1 144 ? -27.053 -3.229 9.136 1.00 45.62 144 HIS A O 1
ATOM 1131 N N . ARG A 1 145 ? -26.796 -1.697 10.758 1.00 38.44 145 ARG A N 1
ATOM 1132 C CA . ARG A 1 145 ? -27.506 -2.451 11.808 1.00 38.44 145 ARG A CA 1
ATOM 1133 C C . ARG A 1 145 ? -28.779 -1.758 12.264 1.00 38.44 145 ARG A C 1
ATOM 1135 O O . ARG A 1 145 ? -28.756 -0.519 12.406 1.00 38.44 145 ARG A O 1
#

Foldseek 3Di:
DVVVVVVVVVVVVVVVVVVVVVVLVVLLVVLLVVLVPDDFADLVVLCVPPPVVVVQDSVLSVLLLVLVCVLSVHDSRSFHQADFCQPSVVSSDPDHQFDDPSSQVSLCVSLVFDADRVLRSPDTGSNSSSVVSRVGSVVVVPVPD

Nearest PDB structures (foldseek):
  2n57-assembly1_A  TM=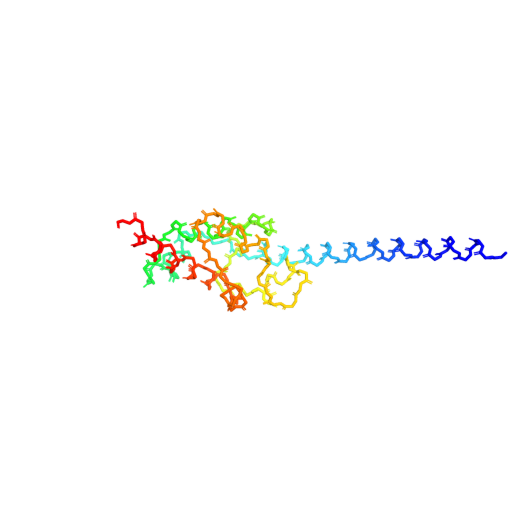8.661E-01  e=1.454E-03  Brucella melitensis bv. 3 str. Ether
  8j9j-assembly1_AC  TM=7.671E-01  e=1.683E-02  Euglena gracilis
  2ava-assembly1_A  TM=7.902E-01  e=6.239E-02  Spinacia oleracea
  2kg6-assembly1_A  TM=7.269E-01  e=8.781E-02  Streptomyces coelicolor
  2mvu-assembly1_A  TM=6.881E-01  e=2.184E-01  Streptomyces coelicolor A3(2)

Mean predicted aligned error: 8.75 Å

Organism: NCBI:txid1082851